Protein AF-A0A2N9MGU2-F1 (afdb_monomer_lite)

Secondary structure (DSSP, 8-state):
------TTTSGGGGSTT--HHHHHHHHHHHHHHHHHHHTT-TT-EEEEES-SSHHHHHHHHHHHHHHHHHHHTT------EEEEEESS---S-TTSPPPTTSGGGG-HIIIIIIIITTTTT-EEEEEES-HHHHHHHHHHHHHT-

Structure (mmCIF, N/CA/C/O backbone):
data_AF-A0A2N9MGU2-F1
#
_entry.id   AF-A0A2N9MGU2-F1
#
loop_
_atom_site.group_PDB
_atom_site.id
_atom_site.type_symbol
_atom_site.label_atom_id
_atom_site.label_alt_id
_atom_site.label_comp_id
_atom_site.label_asym_id
_atom_site.label_entity_id
_atom_site.label_seq_id
_atom_site.pdbx_PDB_ins_code
_atom_site.Cartn_x
_atom_site.Cartn_y
_atom_site.Cartn_z
_atom_site.occupancy
_atom_site.B_iso_or_equiv
_atom_site.auth_seq_id
_atom_site.auth_comp_id
_atom_site.auth_asym_id
_atom_site.auth_atom_id
_atom_site.pdbx_PDB_model_num
ATOM 1 N N . MET A 1 1 ? -4.107 -13.820 -3.278 1.00 92.06 1 MET A N 1
ATOM 2 C CA . MET A 1 1 ? -2.837 -13.151 -3.624 1.00 92.06 1 MET A CA 1
ATOM 3 C C . MET A 1 1 ? -3.050 -12.426 -4.938 1.00 92.06 1 MET A C 1
ATOM 5 O O . MET A 1 1 ? -3.750 -12.981 -5.773 1.00 92.06 1 MET A O 1
ATOM 9 N N . THR A 1 2 ? -2.503 -11.223 -5.085 1.00 97.44 2 THR A N 1
ATOM 10 C CA . THR A 1 2 ? -2.497 -10.447 -6.334 1.00 97.44 2 THR A CA 1
ATOM 11 C C . THR A 1 2 ? -1.062 -10.031 -6.643 1.00 97.44 2 THR A C 1
ATOM 13 O O . THR A 1 2 ? -0.264 -9.846 -5.722 1.00 97.44 2 THR A O 1
ATOM 16 N N . VAL A 1 3 ? -0.731 -9.905 -7.922 1.00 95.94 3 VAL A N 1
ATOM 17 C CA . VAL A 1 3 ? 0.572 -9.484 -8.429 1.00 95.94 3 VAL A CA 1
ATOM 18 C C . VAL A 1 3 ? 0.362 -8.294 -9.357 1.00 9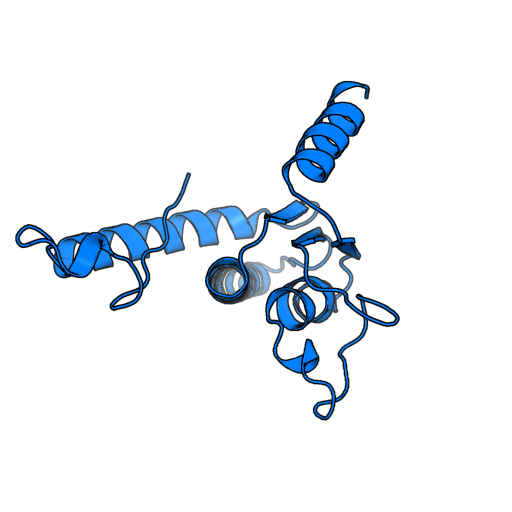5.94 3 VAL A C 1
ATOM 20 O O . VAL A 1 3 ? -0.468 -8.324 -10.261 1.00 95.94 3 VAL A O 1
ATOM 23 N N . HIS A 1 4 ? 1.121 -7.227 -9.129 1.00 96.06 4 HIS A N 1
ATOM 24 C CA . HIS A 1 4 ? 1.029 -6.000 -9.912 1.00 96.06 4 HIS A CA 1
ATOM 25 C C . HIS A 1 4 ? 2.356 -5.796 -10.628 1.00 96.06 4 HIS A C 1
ATOM 27 O O . HIS A 1 4 ? 3.344 -5.447 -9.989 1.00 96.06 4 HIS A O 1
ATOM 33 N N . ALA A 1 5 ? 2.370 -6.056 -11.933 1.00 94.56 5 ALA A N 1
ATOM 34 C CA . ALA A 1 5 ? 3.564 -5.921 -12.755 1.00 94.56 5 ALA A CA 1
ATOM 35 C C . ALA A 1 5 ? 3.771 -4.469 -13.211 1.00 94.56 5 ALA A C 1
ATOM 37 O O . ALA A 1 5 ? 2.810 -3.797 -13.606 1.00 94.56 5 ALA A O 1
ATOM 38 N N . GLY A 1 6 ? 5.017 -3.998 -13.176 1.00 92.88 6 GLY A N 1
ATOM 39 C CA . GLY A 1 6 ? 5.431 -2.684 -13.663 1.00 92.88 6 GLY A CA 1
ATOM 40 C C . GLY A 1 6 ? 6.081 -2.782 -15.040 1.00 92.88 6 GLY A C 1
ATOM 41 O O . GLY A 1 6 ? 7.199 -3.279 -15.159 1.00 92.88 6 GLY A O 1
ATOM 42 N N . ILE A 1 7 ? 5.415 -2.280 -16.083 1.00 92.19 7 ILE A N 1
ATOM 43 C CA . ILE A 1 7 ? 5.927 -2.327 -17.465 1.00 92.19 7 ILE A CA 1
ATOM 44 C C . ILE A 1 7 ? 7.240 -1.541 -17.577 1.00 92.19 7 ILE A C 1
ATOM 46 O O . ILE A 1 7 ? 7.293 -0.368 -17.210 1.00 92.19 7 ILE A O 1
ATOM 50 N N . GLY A 1 8 ? 8.293 -2.191 -18.083 1.00 91.00 8 GLY A N 1
ATOM 51 C CA . GLY A 1 8 ? 9.640 -1.610 -18.184 1.00 91.00 8 GLY A CA 1
ATOM 52 C C . GLY A 1 8 ? 10.388 -1.490 -16.849 1.00 91.00 8 GLY A C 1
ATOM 53 O O . GLY A 1 8 ? 11.480 -0.933 -16.815 1.00 91.00 8 GLY A O 1
ATO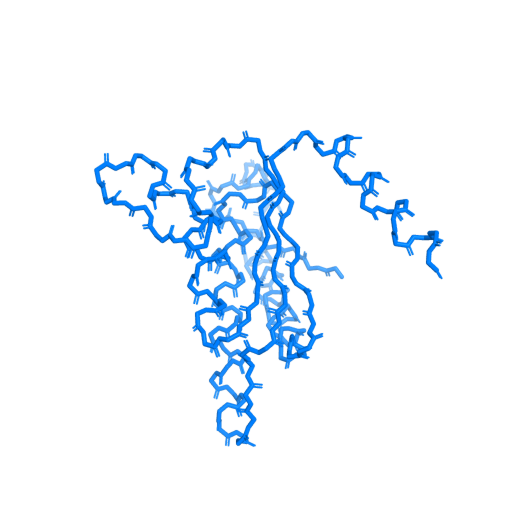M 54 N N . TYR A 1 9 ? 9.805 -2.001 -15.761 1.00 90.44 9 TYR A N 1
ATOM 55 C CA . TYR A 1 9 ? 10.398 -2.036 -14.424 1.00 90.44 9 TYR A CA 1
ATOM 56 C C . TYR A 1 9 ? 10.780 -3.465 -14.020 1.00 90.44 9 TYR A C 1
ATOM 58 O O . TYR A 1 9 ? 11.888 -3.695 -13.543 1.00 90.44 9 TYR A O 1
ATOM 66 N N . ASP A 1 10 ? 9.887 -4.435 -14.242 1.00 92.06 10 ASP A N 1
ATOM 67 C CA . ASP A 1 10 ? 10.151 -5.825 -13.861 1.00 92.06 10 ASP A CA 1
ATOM 68 C C . ASP A 1 10 ? 11.128 -6.512 -14.825 1.00 92.06 10 ASP A C 1
ATOM 70 O O . ASP A 1 10 ? 11.038 -6.348 -16.043 1.00 92.06 10 ASP A O 1
ATOM 74 N N . ILE A 1 11 ? 12.000 -7.371 -14.288 1.00 92.00 11 ILE A N 1
ATOM 75 C CA . ILE A 1 11 ? 13.033 -8.095 -15.055 1.00 92.00 11 ILE A CA 1
ATOM 76 C C . ILE A 1 11 ? 12.463 -9.043 -16.126 1.00 92.00 11 ILE A C 1
ATOM 78 O O . ILE A 1 11 ? 13.143 -9.401 -17.082 1.00 92.00 11 ILE A O 1
ATOM 82 N N . LEU A 1 12 ? 11.195 -9.447 -15.994 1.00 90.94 12 LEU A N 1
ATOM 83 C CA . LEU A 1 12 ? 10.553 -10.395 -16.909 1.00 90.94 12 LEU A CA 1
ATOM 84 C C . LEU A 1 12 ? 10.442 -9.866 -18.346 1.00 90.94 12 LEU A C 1
ATOM 86 O O . LEU A 1 12 ? 10.401 -10.671 -19.273 1.00 90.94 12 LEU A O 1
ATOM 90 N N . HIS A 1 13 ? 10.430 -8.543 -18.544 1.00 93.94 13 HIS A N 1
ATOM 91 C CA . HIS A 1 13 ? 10.277 -7.929 -19.869 1.00 93.94 13 HIS A CA 1
ATOM 92 C C . HIS A 1 13 ? 11.430 -8.230 -20.833 1.00 93.94 13 HIS A C 1
ATOM 94 O O . HIS A 1 13 ? 11.251 -8.113 -22.042 1.00 93.94 13 HIS A O 1
ATOM 100 N N . GLU A 1 14 ? 12.599 -8.617 -20.320 1.00 93.38 14 GLU A N 1
ATOM 101 C CA . GLU A 1 14 ? 13.770 -8.954 -21.136 1.00 93.38 14 GLU A CA 1
ATOM 102 C C . GLU A 1 14 ? 13.685 -10.366 -21.736 1.00 93.38 14 GLU A C 1
ATOM 104 O O . GLU A 1 14 ? 14.421 -10.699 -22.666 1.00 93.38 14 GLU A O 1
ATOM 109 N N . HIS A 1 15 ? 12.797 -11.219 -21.216 1.00 94.00 15 HIS A N 1
ATOM 110 C CA . HIS A 1 15 ? 12.724 -12.608 -21.640 1.00 94.00 15 HIS A CA 1
ATOM 111 C C . HIS A 1 15 ? 11.941 -12.744 -22.961 1.00 94.00 15 HIS A C 1
ATOM 113 O O . HIS A 1 15 ? 10.846 -12.192 -23.087 1.00 94.00 15 HIS A O 1
ATOM 119 N N . PRO A 1 16 ? 12.418 -13.540 -23.940 1.00 94.88 16 PRO A N 1
ATOM 120 C CA . PRO A 1 16 ? 11.798 -13.642 -25.268 1.00 94.88 16 PRO A CA 1
ATOM 121 C C . PRO A 1 16 ? 10.366 -14.200 -25.280 1.00 94.88 16 PRO A C 1
ATOM 123 O O . PRO A 1 16 ? 9.678 -14.095 -26.289 1.00 94.88 16 PRO A O 1
ATOM 126 N N . ASN A 1 17 ? 9.910 -14.809 -24.184 1.00 95.00 17 ASN A N 1
ATOM 127 C CA . ASN A 1 17 ? 8.537 -15.305 -24.037 1.00 95.00 17 ASN A CA 1
ATOM 128 C C . ASN A 1 17 ? 7.599 -14.305 -23.331 1.00 95.00 17 ASN A C 1
ATOM 130 O O . ASN A 1 17 ? 6.454 -14.659 -23.051 1.00 95.00 17 ASN A O 1
ATOM 134 N N . CYS A 1 18 ? 8.074 -13.101 -22.995 1.00 95.69 18 CYS A N 1
ATOM 135 C CA . CYS A 1 18 ? 7.256 -12.094 -22.339 1.00 95.69 18 CYS A CA 1
ATOM 136 C C . CYS A 1 18 ? 6.229 -11.536 -23.327 1.00 95.69 18 CYS A C 1
ATOM 138 O O . CYS A 1 18 ? 6.553 -10.747 -24.213 1.00 95.69 18 CYS A O 1
ATOM 140 N N . ASP A 1 19 ? 4.968 -11.919 -23.141 1.00 95.75 19 ASP A N 1
ATOM 141 C CA . ASP A 1 19 ? 3.845 -11.337 -23.864 1.00 95.75 19 ASP A CA 1
ATOM 142 C C . ASP A 1 19 ? 3.239 -10.171 -23.071 1.00 95.75 19 ASP A C 1
ATOM 144 O O . ASP A 1 19 ? 2.605 -10.358 -22.027 1.00 95.75 19 ASP A O 1
ATOM 148 N N . GLY A 1 20 ? 3.414 -8.953 -23.587 1.00 94.94 20 GLY A N 1
ATOM 149 C CA . GLY A 1 20 ? 2.900 -7.737 -22.958 1.00 94.94 20 GLY A CA 1
ATOM 150 C C . GLY A 1 20 ? 1.373 -7.712 -22.837 1.00 94.94 20 GLY A C 1
ATOM 151 O O . GLY A 1 20 ? 0.852 -7.143 -21.875 1.00 94.94 20 GLY A O 1
ATOM 152 N N . ALA A 1 21 ? 0.649 -8.362 -23.757 1.00 96.31 21 ALA A N 1
ATOM 153 C CA . ALA A 1 21 ? -0.808 -8.447 -23.689 1.00 96.31 21 ALA A CA 1
ATOM 154 C C . ALA A 1 21 ? -1.255 -9.302 -22.494 1.00 96.31 21 ALA A C 1
ATOM 156 O O . ALA A 1 21 ? -2.056 -8.848 -21.673 1.00 96.31 21 ALA A O 1
ATOM 157 N N . SER A 1 22 ? -0.685 -10.502 -22.350 1.00 95.81 22 SER A N 1
ATOM 158 C CA . SER A 1 22 ? -0.934 -11.386 -21.207 1.00 95.81 22 SER A CA 1
ATOM 159 C C . SER A 1 22 ? -0.535 -10.738 -19.882 1.00 95.81 22 SER A C 1
ATOM 161 O O . SER A 1 22 ? -1.304 -10.795 -18.920 1.00 95.81 22 SER A O 1
ATOM 163 N N . LEU A 1 23 ? 0.624 -10.073 -19.828 1.00 95.75 23 LEU A N 1
ATOM 164 C CA . LEU A 1 23 ? 1.095 -9.393 -18.621 1.00 95.75 23 LEU A CA 1
ATOM 165 C C . LEU A 1 23 ? 0.145 -8.268 -18.190 1.00 95.75 23 LEU A C 1
ATOM 167 O O . LEU A 1 23 ? -0.254 -8.203 -17.025 1.00 95.75 23 LEU A O 1
ATOM 171 N N . GLY A 1 24 ? -0.245 -7.401 -19.129 1.00 95.94 24 GLY A N 1
ATOM 172 C CA . GLY A 1 24 ? -1.176 -6.308 -18.866 1.00 95.94 24 GLY A CA 1
ATOM 173 C C . GLY A 1 24 ? -2.544 -6.817 -18.413 1.00 95.94 24 GLY A C 1
ATOM 174 O O . GLY A 1 24 ? -3.085 -6.330 -17.420 1.00 95.94 24 GLY A O 1
ATOM 175 N N . ALA A 1 25 ? -3.075 -7.843 -19.087 1.00 97.81 25 ALA A N 1
ATOM 176 C CA . ALA A 1 25 ? -4.350 -8.457 -18.731 1.00 97.81 25 ALA A CA 1
ATOM 177 C C . ALA A 1 25 ? -4.324 -9.080 -17.324 1.00 97.81 25 ALA A C 1
ATOM 179 O O . ALA A 1 25 ? -5.251 -8.864 -16.540 1.00 97.81 25 ALA A O 1
ATOM 180 N N . ALA A 1 26 ? -3.259 -9.813 -16.982 1.00 96.88 26 ALA A N 1
ATOM 181 C CA . ALA A 1 26 ? -3.096 -10.424 -15.666 1.00 96.88 26 ALA A CA 1
ATOM 182 C C . ALA A 1 26 ? -2.949 -9.367 -14.558 1.00 96.88 26 ALA A C 1
ATOM 184 O O . ALA A 1 26 ? -3.710 -9.387 -13.592 1.00 96.88 26 ALA A O 1
ATOM 185 N N . SER A 1 27 ? -2.042 -8.399 -14.734 1.00 97.19 27 SER A N 1
ATOM 186 C CA . SER A 1 27 ? -1.791 -7.326 -13.759 1.00 97.19 27 SER A CA 1
ATOM 187 C C . SER A 1 27 ? -3.041 -6.471 -13.514 1.00 97.19 27 SER A C 1
ATOM 189 O O . SER A 1 27 ? -3.374 -6.147 -12.371 1.00 97.19 27 SER A O 1
ATOM 191 N N . TYR A 1 28 ? -3.796 -6.150 -14.571 1.00 98.00 28 TYR A N 1
ATOM 192 C CA . TYR A 1 28 ? -5.042 -5.393 -14.448 1.00 98.00 28 TYR A CA 1
ATOM 193 C C . TYR A 1 28 ? -6.147 -6.191 -13.748 1.00 98.00 28 TYR A C 1
ATOM 195 O O . TYR A 1 28 ? -6.838 -5.658 -12.877 1.00 98.00 28 TYR A O 1
ATOM 203 N N . ARG A 1 29 ? -6.299 -7.483 -14.068 1.00 98.56 29 ARG A N 1
ATOM 204 C CA . ARG A 1 29 ? -7.238 -8.364 -13.360 1.00 98.56 29 ARG A CA 1
ATOM 205 C C . ARG A 1 29 ? -6.922 -8.415 -11.865 1.00 98.56 29 ARG A C 1
ATOM 207 O O . ARG A 1 29 ? -7.829 -8.264 -11.047 1.00 98.56 29 ARG A O 1
ATOM 214 N N . ASP A 1 30 ? -5.652 -8.571 -11.518 1.00 98.56 30 ASP A N 1
ATOM 215 C CA . ASP A 1 30 ? -5.191 -8.592 -10.132 1.00 98.56 30 ASP A CA 1
ATOM 216 C C . ASP A 1 30 ? -5.396 -7.243 -9.434 1.00 98.56 30 ASP A C 1
ATOM 218 O O . ASP A 1 30 ? -5.806 -7.209 -8.273 1.00 98.56 30 ASP A O 1
ATOM 222 N N . PHE A 1 31 ? -5.213 -6.122 -10.139 1.00 98.62 31 PHE A N 1
ATOM 223 C CA . PHE A 1 31 ? -5.575 -4.795 -9.632 1.00 98.62 31 PHE A CA 1
ATOM 224 C C . PHE A 1 31 ? -7.061 -4.692 -9.271 1.00 98.62 31 PHE A C 1
ATOM 226 O O . PHE A 1 31 ? -7.387 -4.205 -8.189 1.00 98.62 31 PHE A O 1
ATOM 233 N N . LEU A 1 32 ? -7.966 -5.191 -10.117 1.00 98.50 32 LEU A N 1
ATOM 234 C CA . LEU A 1 32 ? -9.402 -5.168 -9.825 1.00 98.50 32 LEU A CA 1
ATOM 235 C C . LEU A 1 32 ? -9.779 -6.081 -8.647 1.00 98.50 32 LEU A C 1
ATOM 237 O O . LEU A 1 32 ? -10.608 -5.700 -7.819 1.00 98.50 32 LEU A O 1
ATOM 241 N N . ILE A 1 33 ? -9.149 -7.254 -8.522 1.00 98.56 33 ILE A N 1
ATOM 242 C CA . ILE A 1 33 ? -9.324 -8.143 -7.359 1.00 98.56 33 ILE A CA 1
ATOM 243 C C . ILE A 1 33 ? -8.861 -7.442 -6.073 1.00 98.56 33 ILE A C 1
ATOM 245 O O . ILE A 1 33 ? -9.547 -7.488 -5.045 1.00 98.56 33 ILE A O 1
ATOM 249 N N . PHE A 1 34 ? -7.717 -6.759 -6.126 1.00 98.69 34 PHE A N 1
ATOM 250 C CA . PHE A 1 34 ? -7.205 -5.988 -4.999 1.00 98.69 34 PHE A CA 1
ATOM 251 C C . PHE A 1 34 ? -8.133 -4.816 -4.647 1.00 98.69 34 PHE A C 1
ATOM 253 O O . PHE A 1 34 ? -8.512 -4.676 -3.486 1.00 98.69 34 PHE A O 1
ATOM 260 N N . ALA A 1 35 ? -8.600 -4.044 -5.634 1.00 98.56 35 ALA A N 1
ATOM 261 C CA . ALA A 1 35 ? -9.565 -2.961 -5.431 1.00 98.56 35 ALA A CA 1
ATOM 262 C C . ALA A 1 35 ? -10.862 -3.453 -4.772 1.00 98.56 35 ALA A C 1
ATOM 264 O O . ALA A 1 35 ? -11.333 -2.843 -3.812 1.00 98.56 35 ALA A O 1
ATOM 265 N N . ARG A 1 36 ? -11.383 -4.610 -5.203 1.00 98.25 36 ARG A N 1
ATOM 266 C CA . ARG A 1 36 ? -12.549 -5.244 -4.572 1.00 98.25 36 ARG A CA 1
ATOM 267 C C . ARG A 1 36 ? -12.288 -5.637 -3.118 1.00 98.25 36 ARG A C 1
ATOM 269 O O . ARG A 1 36 ? -13.185 -5.554 -2.286 1.00 98.25 36 ARG A O 1
ATOM 276 N N . THR A 1 37 ? -11.070 -6.063 -2.797 1.00 98.06 37 THR A N 1
ATOM 277 C CA . THR A 1 37 ? -10.679 -6.375 -1.414 1.00 98.06 37 THR A CA 1
ATOM 278 C C . THR A 1 37 ? -10.629 -5.105 -0.560 1.00 98.06 37 THR A C 1
ATOM 280 O O . THR A 1 37 ? -11.122 -5.107 0.567 1.00 98.06 37 THR A O 1
ATOM 283 N N . VAL A 1 38 ? -10.116 -4.001 -1.114 1.00 98.38 38 VAL A N 1
ATOM 284 C CA . VAL A 1 38 ? -10.036 -2.692 -0.440 1.00 98.38 38 VAL A CA 1
ATOM 285 C C . VAL A 1 38 ? -11.416 -2.099 -0.119 1.00 98.38 38 VAL A C 1
ATOM 287 O O . VAL A 1 38 ? -11.535 -1.337 0.837 1.00 98.38 38 VAL A O 1
ATOM 290 N N . GLU A 1 39 ? -12.493 -2.492 -0.807 1.00 97.88 39 GLU A N 1
ATOM 291 C CA . GLU A 1 39 ? -13.861 -2.106 -0.408 1.00 97.88 39 GLU A CA 1
ATOM 292 C C . GLU A 1 39 ? -14.228 -2.523 1.026 1.00 97.88 39 GLU A C 1
ATOM 294 O O . GLU A 1 39 ? -15.115 -1.920 1.632 1.00 97.88 39 GLU A O 1
ATOM 299 N N . ARG A 1 40 ? -13.554 -3.546 1.567 1.00 97.31 40 ARG A N 1
ATOM 300 C CA . ARG A 1 40 ? -13.748 -4.068 2.928 1.00 97.31 40 ARG A CA 1
ATOM 301 C C . ARG A 1 40 ? -12.738 -3.508 3.932 1.00 97.31 40 ARG A C 1
ATOM 303 O O . ARG A 1 40 ? -12.604 -4.058 5.017 1.00 97.31 40 ARG A O 1
ATOM 310 N N . LEU A 1 41 ? -11.997 -2.461 3.565 1.00 98.12 41 LEU A N 1
ATOM 311 C CA . LEU A 1 41 ? -10.941 -1.912 4.413 1.00 98.12 41 LEU A CA 1
ATOM 312 C C . LEU A 1 41 ? -11.481 -1.141 5.625 1.00 98.12 41 LEU A C 1
ATOM 314 O O . LEU A 1 41 ? -10.726 -0.933 6.562 1.00 98.12 41 LEU A O 1
ATOM 318 N N . GLU A 1 42 ? -12.752 -0.731 5.644 1.00 97.94 42 GLU A N 1
ATOM 319 C CA . GLU A 1 42 ? -13.346 -0.086 6.825 1.00 97.94 42 GLU A CA 1
ATOM 320 C C . GLU A 1 42 ? -13.281 -1.017 8.049 1.00 97.94 42 GLU A C 1
ATOM 322 O O . GLU A 1 42 ? -13.713 -2.167 7.988 1.00 97.94 42 GLU A O 1
ATOM 327 N N . GLY A 1 43 ? -12.703 -0.533 9.149 1.00 97.69 43 GLY A N 1
ATOM 328 C CA . GLY A 1 43 ? -12.369 -1.316 10.345 1.00 97.69 43 GLY A CA 1
ATOM 329 C C . GLY A 1 43 ? -11.190 -2.284 10.166 1.00 97.69 43 GLY A C 1
ATOM 330 O O . GLY A 1 43 ? -10.880 -3.054 11.073 1.00 97.69 43 GLY A O 1
ATOM 331 N N . GLY A 1 44 ? -10.549 -2.278 8.998 1.00 97.69 44 GLY A N 1
ATOM 332 C CA . GLY A 1 44 ? -9.484 -3.193 8.610 1.00 97.69 44 GLY A CA 1
ATOM 333 C C . GLY A 1 44 ? -8.076 -2.635 8.805 1.00 97.69 44 GLY A C 1
ATOM 334 O O . GLY A 1 44 ? -7.853 -1.571 9.389 1.00 97.69 44 GLY A O 1
ATOM 335 N N . VAL A 1 45 ? -7.103 -3.390 8.289 1.00 97.69 45 VAL A N 1
ATOM 336 C CA . VAL A 1 45 ? -5.675 -3.076 8.398 1.00 97.69 45 VAL A CA 1
ATOM 337 C C . VAL A 1 45 ? -4.991 -3.208 7.040 1.00 97.69 45 VAL A C 1
ATOM 339 O O . VAL A 1 45 ? -5.183 -4.202 6.340 1.00 97.69 45 VAL A O 1
ATOM 342 N N . LEU A 1 46 ? -4.146 -2.235 6.696 1.00 98.19 46 LEU A N 1
ATOM 343 C CA . LEU A 1 46 ? -3.229 -2.302 5.560 1.00 98.19 46 LEU A CA 1
ATOM 344 C C . LEU A 1 46 ? -1.774 -2.214 6.032 1.00 98.19 46 LEU A C 1
ATOM 346 O O . LEU A 1 46 ? -1.359 -1.222 6.628 1.00 98.19 46 LEU A O 1
ATOM 350 N N . LEU A 1 47 ? -0.983 -3.238 5.719 1.00 98.00 47 LEU A N 1
ATOM 351 C CA . LEU A 1 47 ? 0.437 -3.299 6.057 1.00 98.00 47 LEU A CA 1
ATOM 352 C C . LEU A 1 47 ? 1.279 -3.202 4.783 1.00 98.00 47 LEU A C 1
ATOM 354 O O . LEU A 1 47 ? 1.086 -3.977 3.848 1.00 98.00 47 LEU A O 1
ATOM 358 N N . ASN A 1 48 ? 2.228 -2.271 4.759 1.00 98.19 48 ASN A N 1
ATOM 359 C CA . ASN A 1 48 ? 3.192 -2.111 3.677 1.00 98.19 48 ASN A CA 1
ATOM 360 C C . ASN A 1 48 ? 4.588 -2.516 4.151 1.00 98.19 48 ASN A C 1
ATOM 362 O O . ASN A 1 48 ? 5.194 -1.812 4.958 1.00 98.19 48 ASN A O 1
ATOM 366 N N . PHE A 1 49 ? 5.104 -3.625 3.624 1.00 97.62 49 PHE A N 1
ATOM 367 C CA . PHE A 1 49 ? 6.435 -4.138 3.948 1.00 97.62 49 PHE A CA 1
ATOM 368 C C . PHE A 1 49 ? 7.422 -3.811 2.824 1.00 97.62 49 PHE A C 1
ATOM 370 O O . PHE A 1 49 ? 7.440 -4.484 1.798 1.00 97.62 49 PHE A O 1
ATOM 377 N N . GLY A 1 50 ? 8.235 -2.766 3.002 1.00 93.62 50 GLY A N 1
ATOM 378 C CA . GLY A 1 50 ? 9.342 -2.405 2.104 1.00 93.62 50 GLY A CA 1
ATOM 379 C C . GLY A 1 50 ? 8.973 -1.989 0.673 1.00 93.62 50 GLY A C 1
ATOM 380 O O . GLY A 1 50 ? 9.866 -1.796 -0.149 1.00 93.62 50 GLY A O 1
ATOM 381 N N .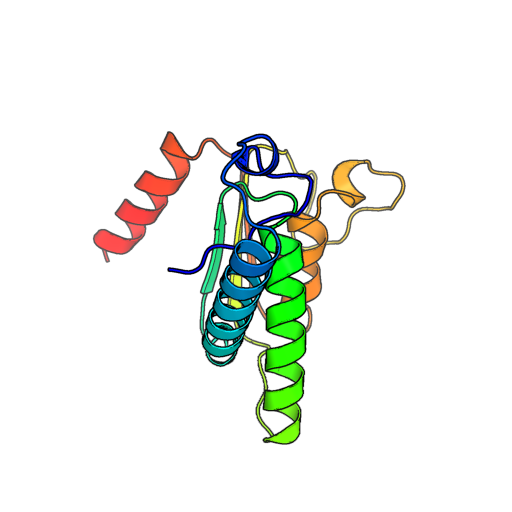 SER A 1 51 ? 7.686 -1.856 0.322 1.00 94.69 51 SER A N 1
ATOM 382 C CA . SER A 1 51 ? 7.305 -1.381 -1.013 1.00 94.69 51 SER A CA 1
ATOM 383 C C . SER A 1 51 ? 7.330 0.144 -1.056 1.00 94.69 51 SER A C 1
ATOM 385 O O . SER A 1 51 ? 6.442 0.809 -0.518 1.00 94.69 51 SER A O 1
ATOM 387 N N . ALA A 1 52 ? 8.355 0.699 -1.702 1.00 93.69 52 ALA A N 1
ATOM 388 C CA . ALA A 1 52 ? 8.553 2.143 -1.788 1.00 93.69 52 ALA A CA 1
ATOM 389 C C . ALA A 1 52 ? 7.708 2.818 -2.881 1.00 93.69 52 ALA A C 1
ATOM 391 O O . ALA A 1 52 ? 7.423 4.005 -2.766 1.00 93.69 52 ALA A O 1
ATOM 392 N N . ILE A 1 53 ? 7.307 2.088 -3.930 1.00 92.75 53 ILE A N 1
ATOM 393 C CA . ILE A 1 53 ? 6.618 2.654 -5.106 1.00 92.75 53 ILE A CA 1
ATOM 394 C C . ILE A 1 53 ? 5.313 1.910 -5.398 1.00 92.75 53 ILE A C 1
ATOM 396 O O . ILE A 1 53 ? 4.238 2.482 -5.231 1.00 92.75 53 ILE A O 1
ATOM 400 N N . MET A 1 54 ? 5.392 0.631 -5.785 1.00 94.44 54 MET A N 1
ATOM 401 C CA . MET A 1 54 ? 4.225 -0.137 -6.240 1.00 94.44 54 MET A CA 1
ATOM 402 C C . MET A 1 54 ? 3.122 -0.222 -5.183 1.00 94.44 54 MET A C 1
ATOM 404 O O . MET A 1 54 ? 1.975 0.094 -5.486 1.00 94.44 54 MET A O 1
ATOM 408 N N . GLY A 1 55 ? 3.463 -0.578 -3.941 1.00 95.88 55 GLY A N 1
ATOM 409 C CA . GLY A 1 55 ? 2.510 -0.683 -2.835 1.00 95.88 55 GLY A CA 1
ATOM 410 C C . GLY A 1 55 ? 1.702 0.604 -2.637 1.00 95.88 55 GLY A C 1
ATOM 411 O O . GLY A 1 55 ? 0.482 0.566 -2.800 1.00 95.88 55 GLY A O 1
ATOM 412 N N . PRO A 1 56 ? 2.347 1.754 -2.359 1.00 97.19 56 PRO A N 1
ATOM 413 C CA . PRO A 1 56 ? 1.663 3.036 -2.217 1.00 97.19 56 PRO A CA 1
ATOM 414 C C . PRO A 1 56 ? 0.822 3.449 -3.432 1.00 97.19 56 PRO A C 1
ATOM 416 O O . PRO A 1 56 ? -0.308 3.899 -3.245 1.00 97.19 56 PRO A O 1
ATOM 419 N N . GLU A 1 57 ? 1.333 3.316 -4.664 1.00 96.81 57 GLU A N 1
ATOM 420 C CA . GLU A 1 57 ? 0.599 3.770 -5.855 1.00 96.81 57 GLU A CA 1
ATOM 421 C C . GLU A 1 57 ? -0.612 2.885 -6.165 1.00 96.81 57 GLU A C 1
ATOM 423 O O . GLU A 1 57 ? -1.708 3.406 -6.381 1.00 96.81 57 GLU A O 1
ATOM 428 N N . VAL A 1 58 ? -0.445 1.559 -6.138 1.00 97.75 58 VAL A N 1
ATOM 429 C CA . VAL A 1 58 ? -1.534 0.603 -6.385 1.00 97.75 58 VAL A CA 1
ATOM 430 C C . VAL A 1 58 ? -2.614 0.743 -5.313 1.00 97.75 58 VAL A C 1
ATOM 432 O O . VAL A 1 58 ? -3.796 0.861 -5.642 1.00 97.75 58 VAL A O 1
ATOM 435 N N . TYR A 1 59 ? -2.216 0.812 -4.039 1.00 98.44 59 TYR A N 1
ATOM 436 C CA . TYR A 1 59 ? -3.133 1.039 -2.925 1.00 98.44 59 TYR A CA 1
ATOM 437 C C . TYR A 1 59 ? -3.898 2.351 -3.056 1.00 98.44 59 TYR A C 1
ATOM 439 O O . TYR A 1 59 ? -5.120 2.352 -2.918 1.00 98.44 59 TYR A O 1
ATOM 447 N N . LEU A 1 60 ? -3.224 3.455 -3.382 1.00 98.06 60 LEU A N 1
ATOM 448 C CA . LEU A 1 60 ? -3.886 4.749 -3.517 1.00 98.06 60 LEU A CA 1
ATOM 449 C C . LEU A 1 60 ? -4.977 4.724 -4.593 1.00 98.06 60 LEU A C 1
ATOM 451 O O . LEU A 1 60 ? -6.052 5.287 -4.382 1.00 98.06 60 LEU A O 1
ATOM 455 N N . LYS A 1 61 ? -4.727 4.076 -5.740 1.00 98.25 61 LYS A N 1
ATOM 456 C CA . LYS A 1 61 ? -5.737 3.966 -6.806 1.00 98.25 61 LYS A CA 1
ATOM 457 C C . LYS A 1 61 ? -6.871 3.020 -6.423 1.00 98.25 61 LYS A C 1
ATOM 459 O O . LYS A 1 61 ? -8.031 3.376 -6.621 1.00 98.25 61 LYS A O 1
ATOM 464 N N . ALA A 1 62 ? -6.553 1.878 -5.817 1.00 98.62 62 ALA A N 1
ATOM 465 C CA . ALA A 1 62 ? -7.546 0.933 -5.314 1.00 98.62 62 ALA A CA 1
ATOM 466 C C . ALA A 1 62 ? -8.469 1.580 -4.266 1.00 98.62 62 ALA A C 1
ATOM 468 O O . ALA A 1 62 ? -9.690 1.483 -4.374 1.00 98.62 62 ALA A O 1
ATOM 469 N N . LEU A 1 63 ? -7.904 2.311 -3.300 1.00 98.50 63 LEU A N 1
ATOM 470 C CA . LEU A 1 63 ? -8.666 3.015 -2.269 1.00 98.50 63 LEU A CA 1
ATOM 471 C C . LEU A 1 63 ? -9.528 4.132 -2.854 1.00 98.50 63 LEU A C 1
ATOM 473 O O . LEU A 1 63 ? -10.674 4.287 -2.441 1.00 98.50 63 LEU A O 1
ATOM 477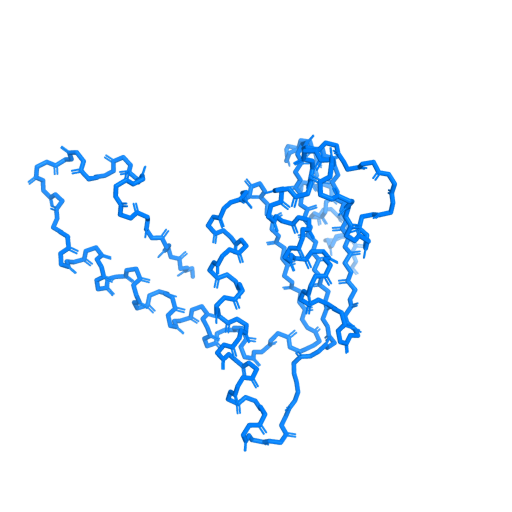 N N . ALA A 1 64 ? -9.011 4.897 -3.819 1.00 98.19 64 ALA A N 1
ATOM 478 C CA . ALA A 1 64 ? -9.795 5.928 -4.494 1.00 98.19 64 ALA A CA 1
ATOM 479 C C . ALA A 1 64 ? -11.016 5.329 -5.215 1.00 98.19 64 ALA A C 1
ATOM 481 O O . ALA A 1 64 ? -12.123 5.848 -5.073 1.00 98.19 64 ALA A O 1
ATOM 482 N N . MET A 1 65 ? -10.838 4.210 -5.928 1.00 98.50 65 MET A N 1
ATOM 483 C CA . MET A 1 65 ? -11.942 3.486 -6.568 1.00 98.50 65 MET A CA 1
ATOM 484 C C . MET A 1 65 ? -12.951 2.959 -5.540 1.00 98.50 65 MET A C 1
ATOM 486 O O . MET A 1 65 ? -14.149 3.201 -5.683 1.00 98.50 65 MET A O 1
ATOM 490 N N . ALA A 1 66 ? -12.474 2.302 -4.481 1.00 98.31 66 ALA A N 1
ATOM 491 C CA . ALA A 1 66 ? -13.321 1.746 -3.429 1.00 98.31 66 ALA A CA 1
ATOM 492 C C . ALA A 1 66 ? -14.127 2.832 -2.697 1.00 98.31 66 ALA A C 1
ATOM 494 O O . ALA A 1 66 ? -15.325 2.669 -2.473 1.00 98.31 66 ALA A O 1
ATOM 495 N N . ARG A 1 67 ? -13.499 3.971 -2.373 1.00 97.94 67 ARG A N 1
ATOM 496 C CA . ARG A 1 67 ? -14.170 5.126 -1.755 1.00 97.94 67 ARG A CA 1
ATOM 497 C C . ARG A 1 67 ? -15.220 5.743 -2.670 1.00 97.94 67 ARG A C 1
ATOM 499 O O . ARG A 1 67 ? -16.275 6.122 -2.176 1.00 97.94 67 ARG A O 1
ATOM 506 N N . ASN A 1 68 ? -14.954 5.828 -3.974 1.00 98.12 68 ASN A N 1
ATOM 507 C CA . ASN A 1 68 ? -15.922 6.351 -4.936 1.00 98.12 68 ASN A CA 1
ATOM 508 C C . ASN A 1 68 ? -17.196 5.491 -4.976 1.00 98.12 68 ASN A C 1
ATOM 510 O O . ASN A 1 68 ? -18.296 6.024 -4.870 1.00 98.12 68 ASN A O 1
ATOM 514 N N . VAL A 1 69 ? -17.051 4.165 -5.058 1.00 97.88 69 VAL A N 1
ATOM 515 C CA . VAL A 1 69 ? -18.195 3.236 -5.026 1.00 97.88 69 VAL A CA 1
ATOM 516 C C . VAL A 1 69 ? -18.906 3.286 -3.673 1.00 97.88 69 VAL A C 1
ATOM 518 O O . VAL A 1 69 ? -20.121 3.450 -3.625 1.00 97.88 69 VAL A O 1
ATOM 521 N N . ALA A 1 70 ? -18.162 3.227 -2.563 1.00 97.75 70 ALA A N 1
ATOM 522 C CA . ALA A 1 70 ? -18.742 3.307 -1.223 1.00 97.75 70 ALA A CA 1
ATOM 523 C C . ALA A 1 70 ? -19.565 4.589 -1.032 1.00 97.75 70 ALA A C 1
ATOM 525 O O . ALA A 1 70 ? -20.671 4.527 -0.503 1.00 97.75 70 ALA A O 1
ATOM 526 N N . HIS A 1 71 ? -19.066 5.729 -1.517 1.00 97.62 71 HIS A N 1
ATOM 527 C CA . HIS A 1 71 ? -19.776 7.001 -1.445 1.00 97.62 71 HIS A CA 1
ATOM 528 C C . HIS A 1 71 ? -21.113 6.974 -2.200 1.00 97.62 71 HIS A C 1
ATOM 530 O O . HIS A 1 71 ? -22.115 7.443 -1.662 1.00 97.62 71 HIS A O 1
ATOM 536 N N . GLN A 1 72 ? -21.149 6.388 -3.402 1.00 98.19 72 GLN A N 1
ATOM 537 C CA . GLN A 1 72 ? -22.382 6.234 -4.189 1.00 98.19 72 GLN A CA 1
ATOM 538 C C . GLN A 1 72 ? -23.426 5.357 -3.479 1.00 98.19 72 GLN A C 1
ATOM 540 O O . GLN A 1 72 ? -24.624 5.552 -3.659 1.00 98.19 72 GLN A O 1
ATOM 545 N N . GLU A 1 73 ? -22.978 4.429 -2.634 1.00 97.56 73 GLU A N 1
ATOM 546 C CA . GLU A 1 73 ? -23.824 3.529 -1.844 1.00 97.56 73 GLU A CA 1
ATOM 547 C C . GLU A 1 73 ? -24.154 4.069 -0.437 1.00 97.56 73 GLU A C 1
ATOM 549 O O . GLU A 1 73 ? -24.712 3.347 0.388 1.00 97.56 73 GLU A O 1
ATOM 554 N N . GLY A 1 74 ? -23.783 5.314 -0.115 1.00 97.69 74 GLY A N 1
ATOM 555 C CA . GLY A 1 74 ? -23.992 5.893 1.219 1.00 97.69 74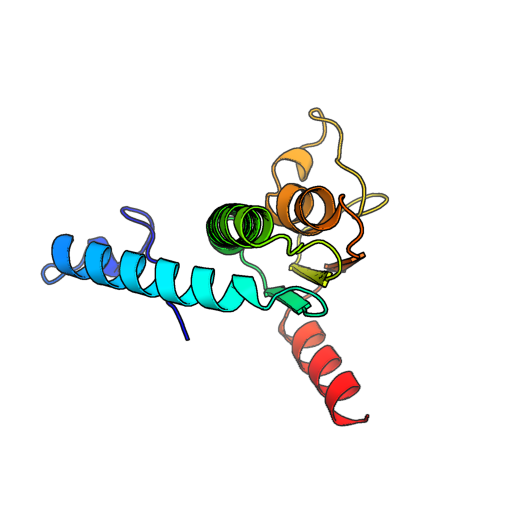 GLY A CA 1
ATOM 556 C C . GLY A 1 74 ? -23.103 5.292 2.319 1.00 97.69 74 GLY A C 1
ATOM 557 O O . GLY A 1 74 ? -23.355 5.504 3.504 1.00 97.69 74 GLY A O 1
ATOM 558 N N . ARG A 1 75 ? -22.053 4.553 1.946 1.00 97.62 75 ARG A N 1
ATOM 559 C CA . ARG A 1 75 ? -21.032 3.996 2.845 1.00 97.62 75 ARG A CA 1
ATOM 560 C C . ARG A 1 75 ? -19.805 4.911 2.914 1.00 97.62 75 ARG A C 1
ATOM 562 O O . ARG A 1 75 ? -19.621 5.823 2.108 1.00 97.62 75 ARG A O 1
ATOM 569 N N . ALA A 1 76 ? -18.921 4.646 3.872 1.00 97.12 76 ALA A N 1
ATOM 570 C CA . ALA A 1 76 ? -17.640 5.332 4.010 1.00 97.12 76 ALA A CA 1
ATOM 571 C C . ALA A 1 76 ? -16.508 4.329 4.267 1.00 97.12 76 ALA A C 1
ATOM 573 O O . ALA A 1 76 ? -16.730 3.296 4.889 1.00 97.12 76 ALA A O 1
ATOM 574 N N . ILE A 1 77 ? -15.308 4.653 3.772 1.00 98.06 77 ILE A N 1
ATOM 575 C CA . ILE A 1 77 ? -14.062 3.928 4.060 1.00 98.06 77 ILE A CA 1
ATOM 576 C C . ILE A 1 77 ? -13.051 4.953 4.589 1.00 98.06 77 ILE A C 1
ATOM 578 O O . ILE A 1 77 ? -12.342 5.605 3.815 1.00 98.06 77 ILE A O 1
ATOM 582 N N . ARG A 1 78 ? -13.049 5.175 5.899 1.00 97.50 78 ARG A N 1
ATOM 583 C CA . ARG A 1 78 ? -12.298 6.223 6.605 1.00 97.50 78 ARG A CA 1
ATOM 584 C C . ARG A 1 78 ? -11.601 5.710 7.861 1.00 97.50 78 ARG A C 1
ATOM 586 O O . ARG A 1 78 ? -10.525 6.207 8.166 1.00 97.50 78 ARG A O 1
ATOM 593 N N . GLN A 1 79 ? -12.190 4.746 8.564 1.00 97.81 79 GLN A N 1
ATOM 594 C CA . GLN A 1 79 ? -11.718 4.273 9.863 1.00 97.81 79 GLN A CA 1
ATOM 595 C C . GLN A 1 79 ? -10.962 2.960 9.687 1.00 97.81 79 GLN A C 1
ATOM 597 O O . GLN A 1 79 ? -11.545 1.883 9.735 1.00 97.81 79 GLN A O 1
ATOM 602 N N . PHE A 1 80 ? -9.658 3.034 9.447 1.00 98.31 80 PHE A N 1
ATOM 603 C CA . PHE A 1 80 ? -8.803 1.856 9.315 1.00 98.31 80 PHE A CA 1
ATOM 604 C C . PHE A 1 80 ? -7.382 2.160 9.764 1.00 98.31 80 PHE A C 1
ATOM 606 O O . PHE A 1 80 ? -6.972 3.321 9.842 1.00 98.31 80 PHE A O 1
ATOM 613 N N . THR A 1 81 ? -6.625 1.102 10.027 1.00 98.31 81 THR A N 1
ATOM 614 C CA . THR A 1 81 ? -5.234 1.215 10.460 1.00 98.31 81 THR A CA 1
ATOM 615 C C . THR A 1 81 ? -4.292 0.936 9.302 1.00 98.31 81 THR A C 1
ATOM 617 O O . THR A 1 81 ? -4.447 -0.045 8.575 1.00 98.31 81 THR A O 1
ATOM 620 N N . THR A 1 82 ? -3.264 1.762 9.150 1.00 98.50 82 THR A N 1
ATOM 621 C CA . THR A 1 82 ? -2.147 1.475 8.252 1.00 98.50 82 THR A CA 1
ATOM 622 C C . THR A 1 82 ? -0.840 1.319 9.012 1.00 98.50 82 THR A C 1
ATOM 624 O O . THR A 1 82 ? -0.637 1.918 10.067 1.00 98.50 82 THR A O 1
ATOM 627 N N . ALA A 1 83 ? 0.078 0.523 8.477 1.00 98.12 83 ALA A N 1
ATOM 628 C CA . ALA A 1 83 ? 1.449 0.526 8.957 1.00 98.12 83 ALA A CA 1
ATOM 629 C C . ALA A 1 83 ? 2.445 0.373 7.814 1.00 98.12 83 ALA A C 1
ATOM 631 O O . ALA A 1 83 ? 2.225 -0.396 6.878 1.00 98.12 83 ALA A O 1
ATOM 632 N N . VAL A 1 84 ? 3.556 1.098 7.912 1.00 98.31 84 VAL A N 1
ATOM 633 C CA . VAL A 1 84 ? 4.698 0.961 7.007 1.00 98.31 84 VAL A CA 1
ATOM 634 C C . VAL A 1 84 ? 5.872 0.398 7.796 1.00 98.31 84 VAL A C 1
ATOM 636 O O . VAL A 1 84 ? 6.253 0.946 8.829 1.00 98.31 84 VAL A O 1
ATOM 639 N N . PHE A 1 85 ? 6.439 -0.686 7.278 1.00 98.19 85 PHE A N 1
ATOM 640 C CA . PHE A 1 85 ? 7.663 -1.311 7.756 1.00 98.19 85 PHE A CA 1
ATOM 641 C C . PHE A 1 85 ? 8.745 -1.050 6.717 1.00 98.19 85 PHE A C 1
ATOM 643 O O . PHE A 1 85 ? 8.608 -1.486 5.570 1.00 98.19 85 PHE A O 1
ATOM 650 N N . ASP A 1 86 ? 9.791 -0.325 7.094 1.00 97.06 86 ASP A N 1
ATOM 651 C CA . ASP A 1 86 ? 10.868 0.056 6.180 1.00 97.06 86 ASP A CA 1
ATOM 652 C C . ASP A 1 86 ? 12.157 0.380 6.961 1.00 97.06 86 ASP A C 1
ATOM 654 O O . ASP A 1 86 ? 12.168 0.391 8.191 1.00 97.06 86 ASP A O 1
ATOM 658 N N . LEU A 1 87 ? 13.260 0.606 6.250 1.00 95.88 87 LEU A N 1
ATOM 659 C CA . LEU A 1 87 ? 14.560 0.980 6.807 1.00 95.88 87 LEU A CA 1
ATOM 660 C C . LEU A 1 87 ? 14.811 2.492 6.755 1.00 95.88 87 LEU A C 1
ATOM 662 O O . LEU A 1 87 ? 15.700 2.979 7.453 1.00 95.88 87 LEU A O 1
ATOM 666 N N . VAL A 1 88 ? 14.065 3.238 5.933 1.00 93.38 88 VAL A N 1
ATOM 667 C CA . VAL A 1 88 ? 14.271 4.683 5.759 1.00 93.38 88 VAL A CA 1
ATOM 668 C C . VAL A 1 88 ? 13.929 5.431 7.056 1.00 93.38 88 VAL A C 1
ATOM 670 O O . VAL A 1 88 ? 12.781 5.410 7.489 1.00 93.38 88 VAL A O 1
ATOM 673 N N . PRO A 1 89 ? 14.856 6.145 7.708 1.00 92.19 89 PRO A N 1
ATOM 674 C CA . PRO A 1 89 ? 14.502 6.905 8.902 1.00 92.19 89 PRO A CA 1
ATOM 675 C C . PRO A 1 89 ? 13.527 8.039 8.548 1.00 92.19 89 PRO A C 1
ATOM 677 O O . PRO A 1 89 ? 13.768 8.815 7.624 1.00 92.19 89 PRO A O 1
ATOM 680 N N . ILE A 1 90 ? 12.430 8.152 9.304 1.00 90.75 90 ILE A N 1
ATOM 681 C CA . ILE A 1 90 ? 11.528 9.310 9.261 1.00 90.75 90 ILE A CA 1
ATOM 682 C C . ILE A 1 90 ? 11.797 10.139 10.513 1.00 90.75 90 ILE A C 1
ATOM 684 O O . ILE A 1 90 ? 11.604 9.667 11.633 1.00 90.75 90 ILE A O 1
ATOM 688 N N . HIS A 1 91 ? 12.258 11.371 10.323 1.00 86.31 91 HIS A N 1
ATOM 689 C CA . HIS A 1 91 ? 12.493 12.304 11.418 1.00 86.31 91 HIS A CA 1
ATOM 690 C C . HIS A 1 91 ? 11.201 13.039 11.789 1.00 86.31 91 HIS A C 1
ATOM 692 O O . HIS A 1 91 ? 10.452 13.479 10.919 1.00 86.31 91 HIS A O 1
ATOM 698 N N . GLY A 1 92 ? 10.963 13.214 13.090 1.00 88.50 92 GLY A N 1
ATOM 699 C CA . GLY A 1 92 ? 9.764 13.879 13.597 1.00 88.50 92 GLY A CA 1
ATOM 700 C C . GLY A 1 92 ? 8.550 12.953 13.675 1.00 88.50 92 GLY A C 1
ATOM 701 O O . GLY A 1 92 ? 8.681 11.753 13.902 1.00 88.50 92 GLY A O 1
ATOM 702 N N . ASP A 1 93 ? 7.358 13.534 13.549 1.00 92.25 93 ASP A N 1
ATOM 703 C CA . ASP A 1 93 ? 6.093 12.803 13.636 1.00 92.25 93 ASP A CA 1
ATOM 704 C C . ASP A 1 93 ? 5.758 12.144 12.282 1.00 92.25 93 ASP A C 1
ATOM 706 O O . ASP A 1 93 ? 5.475 12.869 11.325 1.00 92.25 93 ASP A O 1
ATOM 710 N N . PRO A 1 94 ? 5.735 10.799 12.181 1.00 92.81 94 PRO A N 1
ATOM 711 C CA . PRO A 1 94 ? 5.459 10.090 10.928 1.00 92.81 94 PRO A CA 1
ATOM 712 C C . PRO A 1 94 ? 4.008 10.240 10.440 1.00 92.81 94 PRO A C 1
ATOM 714 O O . PRO A 1 94 ? 3.661 9.743 9.369 1.00 92.81 94 PRO A O 1
ATOM 717 N N . ARG A 1 95 ? 3.142 10.895 11.224 1.00 93.94 95 ARG A N 1
ATOM 718 C CA . ARG A 1 95 ? 1.765 11.231 10.840 1.00 93.94 95 ARG A CA 1
ATOM 719 C C . ARG A 1 95 ? 1.653 12.596 10.161 1.00 93.94 95 ARG A C 1
ATOM 721 O O . ARG A 1 95 ? 0.562 12.976 9.740 1.00 93.94 95 ARG A O 1
ATOM 728 N N . LYS A 1 96 ? 2.750 13.352 10.046 1.00 93.94 96 LYS A N 1
ATOM 729 C CA . LYS A 1 96 ? 2.759 14.697 9.457 1.00 93.94 96 LYS A CA 1
ATOM 730 C C . LYS A 1 96 ? 3.546 14.729 8.157 1.00 93.94 96 LYS A C 1
ATOM 732 O O . LYS A 1 96 ? 4.649 14.207 8.061 1.00 93.94 96 LYS A O 1
ATOM 737 N N . GLU A 1 97 ? 2.987 15.408 7.157 1.00 91.62 97 GLU A N 1
ATOM 738 C CA . GLU A 1 97 ? 3.689 15.632 5.893 1.00 91.62 97 GLU A CA 1
ATOM 739 C C . GLU A 1 97 ? 4.956 16.470 6.134 1.00 91.62 97 GLU A C 1
ATOM 741 O O . GLU A 1 97 ? 4.910 17.525 6.770 1.00 91.62 97 GLU A O 1
ATOM 746 N N . LEU A 1 98 ? 6.089 15.992 5.615 1.00 91.56 98 LEU A N 1
ATOM 747 C CA . LEU A 1 98 ? 7.362 16.713 5.659 1.00 91.56 98 LEU A CA 1
ATOM 748 C C . LEU A 1 98 ? 7.328 17.946 4.733 1.00 91.56 98 LEU A C 1
ATOM 750 O O . LEU A 1 98 ? 6.560 17.979 3.767 1.00 91.56 98 LEU A O 1
ATOM 754 N N . PRO A 1 99 ? 8.155 18.976 4.976 1.00 92.06 99 PRO A N 1
ATOM 755 C CA . PRO A 1 99 ? 8.288 20.090 4.044 1.00 92.06 99 PRO A CA 1
ATOM 756 C C . PRO A 1 99 ? 8.942 19.631 2.732 1.00 92.06 99 PRO A C 1
ATOM 758 O O . PRO A 1 99 ? 9.785 18.743 2.722 1.00 92.06 99 PRO A O 1
ATOM 761 N N . LYS A 1 100 ? 8.620 20.290 1.612 1.00 92.94 100 LYS A N 1
ATOM 762 C CA . LYS A 1 100 ? 9.182 19.965 0.280 1.00 92.94 100 LYS A CA 1
ATOM 763 C C . LYS A 1 100 ? 10.707 20.099 0.184 1.00 92.94 100 LYS A C 1
ATOM 765 O O . LYS A 1 100 ? 11.304 19.577 -0.753 1.00 92.94 100 LYS A O 1
ATOM 770 N N . THR A 1 101 ? 11.309 20.849 1.103 1.00 94.00 101 THR A N 1
ATOM 771 C CA . THR A 1 101 ? 12.760 21.023 1.229 1.00 94.00 101 THR A CA 1
ATOM 772 C C . THR A 1 101 ? 13.445 19.812 1.859 1.00 94.00 101 THR A C 1
ATOM 774 O O . THR A 1 101 ? 14.662 19.700 1.766 1.00 94.00 101 THR A O 1
ATOM 777 N N . ASP A 1 102 ? 12.688 18.919 2.500 1.00 90.94 102 ASP A N 1
ATOM 778 C CA . ASP A 1 102 ? 13.184 17.661 3.050 1.00 90.94 102 ASP A CA 1
ATOM 779 C C . ASP A 1 102 ? 13.108 16.557 1.973 1.00 90.94 102 ASP A C 1
ATOM 781 O O . ASP A 1 102 ? 12.030 16.332 1.409 1.00 90.94 102 ASP A O 1
ATOM 785 N N . PRO A 1 103 ? 14.204 15.837 1.664 1.00 90.06 103 PRO A N 1
ATOM 786 C CA . PRO A 1 103 ? 14.188 14.733 0.701 1.00 90.06 103 PRO A CA 1
ATOM 787 C C . PRO A 1 103 ? 13.172 13.629 1.037 1.00 90.06 103 PRO A C 1
ATOM 789 O O . PRO A 1 103 ? 12.589 13.023 0.133 1.00 90.06 103 PRO A O 1
ATOM 792 N N . GLY A 1 104 ? 12.898 13.405 2.325 1.00 90.06 104 GLY A N 1
ATOM 793 C CA . GLY A 1 104 ? 11.896 12.463 2.816 1.00 90.06 104 GLY A CA 1
ATOM 794 C C . GLY A 1 104 ? 10.474 12.785 2.349 1.00 90.06 104 GLY A C 1
ATOM 795 O O . GLY A 1 104 ? 9.625 11.895 2.329 1.00 90.06 104 GLY A O 1
ATOM 796 N N . TYR A 1 105 ? 10.209 14.010 1.875 1.00 91.00 105 TYR A N 1
ATOM 797 C CA . TYR A 1 105 ? 8.948 14.390 1.227 1.00 91.00 105 TYR A CA 1
ATOM 798 C C . TYR A 1 105 ? 8.555 13.469 0.061 1.00 91.00 105 TYR A C 1
ATOM 800 O O . TYR A 1 105 ? 7.367 13.253 -0.210 1.00 91.00 105 TYR A O 1
ATOM 808 N N . TYR A 1 106 ? 9.549 12.933 -0.649 1.00 92.19 106 TYR A N 1
ATOM 809 C CA . TYR A 1 106 ? 9.346 12.089 -1.825 1.00 92.19 106 TYR A CA 1
ATOM 810 C C . TYR A 1 106 ? 9.212 10.602 -1.482 1.00 92.19 106 TYR A C 1
ATOM 812 O O . TYR A 1 106 ? 8.892 9.801 -2.363 1.00 92.19 106 TYR A O 1
ATOM 820 N N . PHE A 1 107 ? 9.369 10.226 -0.209 1.00 95.00 107 PHE A N 1
ATOM 821 C CA . PHE A 1 107 ? 9.129 8.866 0.253 1.00 95.00 107 PHE A CA 1
ATOM 822 C C . PHE A 1 107 ? 7.621 8.566 0.244 1.00 95.00 107 PHE A C 1
ATOM 824 O O . PHE A 1 107 ? 6.854 8.962 1.129 1.00 95.00 107 PHE A O 1
ATOM 831 N N . ARG A 1 108 ? 7.170 7.877 -0.812 1.00 96.06 108 ARG A N 1
ATOM 832 C CA . ARG A 1 108 ? 5.747 7.626 -1.092 1.00 96.06 108 ARG A CA 1
ATOM 833 C C . ARG A 1 108 ? 5.004 6.899 0.030 1.00 96.06 108 ARG A C 1
ATOM 835 O O . ARG A 1 108 ? 3.858 7.298 0.261 1.00 96.06 108 ARG A O 1
ATOM 842 N N . PRO A 1 109 ? 5.582 5.906 0.739 1.00 97.31 109 PRO A N 1
ATOM 843 C CA . PRO A 1 109 ? 4.908 5.254 1.857 1.00 97.31 109 PRO A CA 1
ATOM 844 C C . PRO A 1 109 ? 4.542 6.234 2.971 1.00 97.31 109 PRO A C 1
ATOM 846 O O . PRO A 1 109 ? 3.406 6.210 3.436 1.00 97.31 109 PRO A O 1
ATOM 849 N N . HIS A 1 110 ? 5.437 7.160 3.329 1.00 96.56 110 HIS A N 1
ATOM 850 C CA . HIS A 1 110 ? 5.138 8.175 4.339 1.00 96.56 110 HIS A CA 1
ATOM 851 C C . HIS A 1 110 ? 3.981 9.066 3.888 1.00 96.56 110 HIS A C 1
ATOM 853 O O . HIS A 1 110 ? 2.920 9.104 4.510 1.00 96.56 110 HIS A O 1
ATOM 859 N N . LYS A 1 111 ? 4.137 9.716 2.737 1.00 94.38 111 LYS A N 1
ATOM 860 C CA . LYS A 1 111 ? 3.145 10.671 2.243 1.00 94.38 111 LYS A CA 1
ATOM 861 C C . LYS A 1 111 ? 1.777 10.041 1.980 1.00 94.38 111 LYS A C 1
ATOM 863 O O . LYS A 1 111 ? 0.743 10.638 2.264 1.00 94.38 111 LYS A O 1
ATOM 868 N N . THR A 1 112 ? 1.760 8.858 1.376 1.00 96.31 112 THR A N 1
ATOM 869 C CA . THR A 1 112 ? 0.527 8.221 0.903 1.00 96.31 112 THR A CA 1
ATOM 870 C C . THR A 1 112 ? -0.130 7.426 2.021 1.00 96.31 112 THR A C 1
ATOM 872 O O . THR A 1 112 ? -1.271 7.708 2.375 1.00 96.31 112 THR A O 1
ATOM 875 N N . ILE A 1 113 ? 0.589 6.454 2.583 1.00 97.69 113 ILE A N 1
ATOM 876 C CA . ILE A 1 113 ? 0.022 5.463 3.498 1.00 97.69 113 ILE A CA 1
ATOM 877 C C . ILE A 1 113 ? -0.142 6.075 4.887 1.00 97.69 113 ILE A C 1
ATOM 879 O O . ILE A 1 113 ? -1.252 6.067 5.410 1.00 97.69 113 ILE A O 1
ATOM 883 N N . LEU A 1 114 ? 0.920 6.675 5.437 1.00 97.62 114 LEU A N 1
ATOM 884 C CA . LEU A 1 114 ? 0.908 7.159 6.821 1.00 97.62 114 LEU A CA 1
ATOM 885 C C . LEU A 1 114 ? 0.139 8.468 7.016 1.00 97.62 114 LEU A C 1
ATOM 887 O O . LEU A 1 114 ? -0.431 8.673 8.081 1.00 97.62 114 LEU A O 1
ATOM 891 N N . VAL A 1 115 ? 0.127 9.348 6.011 1.00 96.81 115 VAL A N 1
ATOM 892 C CA . VAL A 1 115 ? -0.490 10.680 6.128 1.00 96.81 115 VAL A CA 1
ATOM 893 C C . VAL A 1 115 ? -1.816 10.756 5.370 1.00 96.81 115 VAL A C 1
ATOM 895 O O . VAL A 1 115 ? -2.879 10.903 5.965 1.00 96.81 115 VAL A O 1
ATOM 898 N N . ARG A 1 116 ? -1.788 10.659 4.035 1.00 96.06 116 ARG A N 1
ATOM 899 C CA . ARG A 1 116 ? -2.949 11.021 3.203 1.00 96.06 116 ARG A CA 1
ATOM 900 C C . ARG A 1 116 ? -4.127 10.066 3.318 1.00 96.06 116 ARG A C 1
ATOM 902 O O . ARG A 1 116 ? -5.264 10.523 3.356 1.00 96.06 116 ARG A O 1
ATOM 909 N N . THR A 1 117 ? -3.895 8.752 3.307 1.00 96.25 117 THR A N 1
ATOM 910 C CA . THR A 1 117 ? -5.026 7.809 3.241 1.00 96.25 117 THR A CA 1
ATOM 911 C C . THR A 1 117 ? -5.829 7.726 4.535 1.00 96.25 117 THR A C 1
ATOM 913 O O . THR A 1 117 ? -7.020 7.429 4.468 1.00 96.25 117 THR A O 1
ATOM 916 N N . VAL A 1 118 ? -5.222 8.069 5.671 1.00 96.81 118 VAL A N 1
ATOM 917 C CA . VAL A 1 118 ? -5.848 8.038 7.000 1.00 96.81 118 VAL A CA 1
ATOM 918 C C . VAL A 1 118 ? -6.372 9.401 7.471 1.00 96.81 118 VAL A C 1
ATOM 920 O O . VAL A 1 118 ? -7.033 9.465 8.498 1.00 96.81 118 VAL A O 1
ATOM 923 N N . ALA A 1 119 ? -6.149 10.484 6.715 1.00 94.62 119 ALA A N 1
ATOM 924 C CA . ALA A 1 119 ? -6.494 11.854 7.122 1.00 94.62 119 ALA A CA 1
ATOM 925 C C . ALA A 1 119 ? -7.981 12.075 7.478 1.00 94.62 119 ALA A C 1
ATOM 927 O O . ALA A 1 119 ? -8.296 12.966 8.260 1.00 94.62 119 ALA A O 1
ATOM 928 N N . ASP A 1 120 ? -8.883 11.247 6.942 1.00 91.12 120 ASP A N 1
ATOM 929 C CA . ASP A 1 120 ? -10.329 11.308 7.208 1.00 91.12 120 ASP A CA 1
ATOM 930 C C . ASP A 1 120 ? -10.759 10.518 8.465 1.00 91.12 120 ASP A C 1
ATOM 932 O O . ASP A 1 120 ? -11.955 10.296 8.677 1.00 91.12 120 ASP A O 1
ATOM 936 N N . GLY A 1 121 ? -9.796 10.079 9.285 1.00 92.12 121 GLY A N 1
ATOM 937 C CA . GLY A 1 121 ? -10.017 9.549 10.633 1.00 92.12 121 GLY A CA 1
ATOM 938 C C . GLY A 1 121 ? -9.437 8.161 10.925 1.00 92.12 121 GLY A C 1
ATOM 939 O O . GLY A 1 121 ? -9.790 7.584 11.945 1.00 92.12 121 GLY A O 1
ATOM 940 N N . GLY A 1 122 ? -8.586 7.615 10.059 1.00 96.31 122 GLY A N 1
ATOM 941 C CA . GLY A 1 122 ? -7.840 6.388 10.339 1.00 96.31 122 GLY A CA 1
ATOM 942 C C . GLY A 1 122 ? -6.581 6.651 11.168 1.00 96.31 122 GLY A C 1
ATOM 943 O O . GLY A 1 122 ? -6.221 7.794 11.440 1.00 96.31 122 GLY A O 1
ATOM 944 N N . GLU A 1 123 ? -5.858 5.582 11.492 1.00 97.50 123 GLU A N 1
ATOM 945 C CA . GLU A 1 123 ? -4.595 5.651 12.234 1.00 97.50 123 GLU A CA 1
ATOM 946 C C . GLU A 1 123 ? -3.445 5.044 11.436 1.00 97.50 123 GLU A C 1
ATOM 948 O O . GLU A 1 123 ? -3.628 4.140 10.615 1.00 97.50 123 GLU A O 1
ATOM 953 N N . SER A 1 124 ? -2.231 5.530 11.683 1.00 97.88 124 SER A N 1
ATOM 954 C CA . SER A 1 124 ? -1.035 5.025 11.020 1.00 97.88 124 SER A CA 1
ATOM 955 C C . SER A 1 124 ? 0.140 4.825 11.970 1.00 97.88 124 SER A C 1
ATOM 957 O O . SER A 1 124 ? 0.297 5.524 12.977 1.00 97.88 124 SER A O 1
ATOM 959 N N . TYR A 1 125 ? 0.977 3.843 11.632 1.00 97.69 125 TYR A N 1
ATOM 960 C CA . TYR A 1 125 ? 2.168 3.483 12.392 1.00 97.69 125 TYR A CA 1
ATOM 961 C C . TYR A 1 125 ? 3.373 3.314 11.475 1.00 97.69 125 TYR A C 1
ATOM 963 O O . TYR A 1 125 ? 3.287 2.718 10.400 1.00 97.69 125 TYR A O 1
ATOM 971 N N . TYR A 1 126 ? 4.521 3.805 11.929 1.00 97.69 126 TYR A N 1
ATOM 972 C CA . TYR A 1 126 ? 5.790 3.581 11.257 1.00 97.69 126 TYR A CA 1
ATOM 973 C C . TYR A 1 126 ? 6.680 2.673 12.093 1.00 97.69 126 TYR A C 1
ATOM 975 O O . TYR A 1 126 ? 6.922 2.953 13.266 1.00 97.69 126 TYR A O 1
ATOM 983 N N . VAL A 1 127 ? 7.171 1.597 11.485 1.00 97.44 127 VAL A N 1
ATOM 984 C CA . VAL A 1 127 ? 8.104 0.661 12.111 1.00 97.44 127 VAL A CA 1
ATOM 985 C C . VAL A 1 127 ? 9.401 0.684 11.313 1.00 97.44 127 VAL A C 1
ATOM 987 O O . VAL A 1 127 ? 9.506 0.073 10.252 1.00 97.44 127 VAL A O 1
ATOM 990 N N . CYS A 1 128 ? 10.388 1.406 11.839 1.00 96.81 128 CYS A N 1
ATOM 991 C CA . CYS A 1 128 ? 11.713 1.500 11.239 1.00 96.81 128 CYS A CA 1
ATOM 992 C C . CYS A 1 128 ? 12.573 0.311 11.687 1.00 96.81 128 CYS A C 1
ATOM 994 O O . CYS A 1 128 ? 12.926 0.220 12.864 1.00 96.81 128 CYS A O 1
ATOM 996 N N . GLY A 1 129 ? 12.917 -0.601 10.779 1.00 97.06 129 GLY A N 1
ATOM 997 C CA . GLY A 1 129 ? 13.776 -1.740 11.096 1.00 97.06 129 GLY A CA 1
ATOM 998 C C . GLY A 1 129 ? 13.757 -2.863 10.062 1.00 97.06 129 GLY A C 1
ATOM 999 O O . GLY A 1 129 ? 12.893 -2.943 9.195 1.00 97.06 129 GLY A O 1
ATOM 1000 N N . GLU A 1 130 ? 14.733 -3.760 10.185 1.00 97.81 130 GLU A N 1
ATOM 1001 C CA . GLU A 1 130 ? 14.899 -4.929 9.319 1.00 97.81 130 GLU A CA 1
ATOM 1002 C C . GLU A 1 130 ? 13.698 -5.881 9.413 1.00 97.81 130 GLU A C 1
ATOM 1004 O O . GLU A 1 130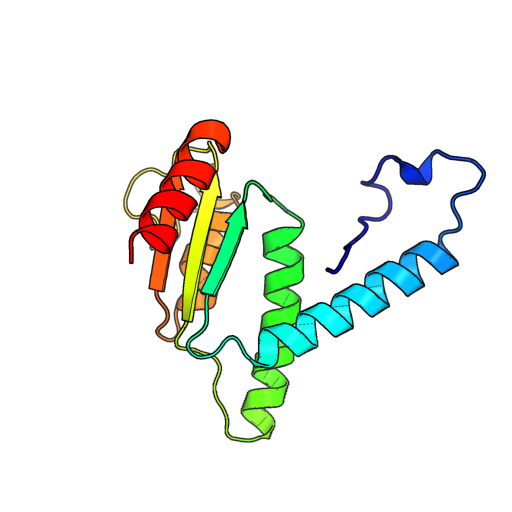 ? 13.324 -6.310 10.508 1.00 97.81 130 GLU A O 1
ATOM 1009 N N . HIS A 1 131 ? 13.170 -6.326 8.268 1.00 97.38 131 HIS A N 1
ATOM 1010 C CA . HIS A 1 131 ? 12.047 -7.279 8.209 1.00 97.38 131 HIS A CA 1
ATOM 1011 C C . HIS A 1 131 ? 12.307 -8.583 8.960 1.00 97.38 131 HIS A C 1
ATOM 1013 O O . HIS A 1 131 ? 11.382 -9.152 9.539 1.00 97.38 131 HIS A O 1
ATOM 1019 N N . ARG A 1 132 ? 13.573 -9.023 9.034 1.00 97.38 132 ARG A N 1
ATOM 1020 C CA . ARG A 1 132 ? 13.969 -10.205 9.822 1.00 97.38 132 ARG A CA 1
ATOM 1021 C C . ARG A 1 132 ? 13.633 -10.062 11.310 1.00 97.38 132 ARG A C 1
ATOM 1023 O O . ARG A 1 132 ? 13.471 -11.067 11.989 1.00 97.38 132 ARG A O 1
ATOM 1030 N N . ALA A 1 133 ? 13.597 -8.833 11.818 1.00 97.44 133 ALA A N 1
ATOM 1031 C CA . ALA A 1 133 ? 13.266 -8.534 13.202 1.00 97.44 133 ALA A CA 1
ATOM 1032 C C . ALA A 1 133 ? 11.786 -8.156 13.336 1.00 97.44 133 ALA A C 1
ATOM 1034 O O . ALA A 1 133 ? 11.098 -8.667 14.217 1.00 97.44 133 ALA A O 1
ATOM 1035 N N . THR A 1 134 ? 11.281 -7.295 12.451 1.00 97.56 134 THR A N 1
ATOM 1036 C CA . THR A 1 134 ? 9.948 -6.698 12.597 1.00 97.56 134 THR A CA 1
ATOM 1037 C C . THR A 1 134 ? 8.810 -7.669 12.277 1.00 97.56 134 THR A C 1
ATOM 1039 O O . THR A 1 134 ? 7.825 -7.695 13.015 1.00 97.56 134 THR A O 1
ATOM 1042 N N . ILE A 1 135 ? 8.940 -8.517 11.248 1.00 97.06 135 ILE A N 1
ATOM 1043 C CA . ILE A 1 135 ? 7.884 -9.471 10.867 1.00 97.06 135 ILE A CA 1
ATOM 1044 C C . ILE A 1 135 ? 7.703 -10.562 11.938 1.00 97.06 135 ILE A C 1
ATOM 1046 O O . ILE A 1 135 ? 6.571 -10.749 12.391 1.00 97.06 135 ILE A O 1
ATOM 1050 N N . PRO A 1 136 ? 8.760 -11.254 12.423 1.00 97.25 136 PRO A N 1
ATOM 1051 C CA . PRO A 1 136 ? 8.589 -12.249 13.482 1.00 97.25 136 PRO A CA 1
ATOM 1052 C C . PRO A 1 136 ? 8.123 -11.648 14.811 1.00 97.25 136 PRO A C 1
ATOM 1054 O O . PRO A 1 136 ? 7.391 -12.306 15.548 1.00 97.25 136 PRO A O 1
ATOM 1057 N N . ALA A 1 137 ? 8.525 -10.411 15.129 1.00 96.88 137 ALA A N 1
ATOM 1058 C CA . ALA A 1 137 ? 8.042 -9.713 16.318 1.00 96.88 137 ALA A CA 1
ATOM 1059 C C . ALA A 1 137 ? 6.537 -9.420 16.227 1.00 96.88 137 ALA A C 1
ATOM 1061 O O . ALA A 1 137 ? 5.806 -9.725 17.167 1.00 96.88 137 ALA A O 1
ATOM 1062 N N . LEU A 1 138 ? 6.063 -8.902 15.086 1.00 96.12 138 LEU A N 1
ATOM 1063 C CA . LEU A 1 138 ? 4.635 -8.686 14.845 1.00 96.12 138 LEU A CA 1
ATOM 1064 C C . LEU A 1 138 ? 3.852 -9.999 14.951 1.00 96.12 138 LEU A C 1
ATOM 1066 O O . LEU A 1 138 ? 2.848 -10.052 15.655 1.00 96.12 138 LEU A O 1
ATOM 1070 N N . TRP A 1 139 ? 4.325 -11.060 14.291 1.00 96.69 139 TRP A N 1
ATOM 1071 C CA . TRP A 1 139 ? 3.690 -12.377 14.353 1.00 96.69 139 TRP A CA 1
ATOM 1072 C C . TRP A 1 139 ? 3.562 -12.882 15.791 1.00 96.69 139 TRP A C 1
ATOM 1074 O O . TRP A 1 139 ? 2.482 -13.297 16.198 1.00 96.69 139 TRP A O 1
ATOM 1084 N N . ARG A 1 140 ? 4.640 -12.798 16.577 1.00 97.31 140 ARG A N 1
ATOM 1085 C CA . ARG A 1 140 ? 4.650 -13.230 17.978 1.00 97.31 140 ARG A CA 1
ATOM 1086 C C . ARG A 1 140 ? 3.595 -12.499 18.808 1.00 97.31 140 ARG A C 1
ATOM 1088 O O . ARG A 1 140 ? 2.795 -13.146 19.469 1.00 97.31 140 ARG A O 1
ATOM 1095 N N . LEU A 1 141 ? 3.540 -11.171 18.701 1.00 95.81 141 LEU A N 1
ATOM 1096 C CA . LEU A 1 141 ? 2.564 -10.349 19.425 1.00 95.81 141 LEU A CA 1
ATOM 1097 C C . LEU A 1 141 ? 1.109 -10.633 19.023 1.00 95.81 141 LEU A C 1
ATOM 1099 O O . LEU A 1 141 ? 0.201 -10.395 19.817 1.00 95.81 141 LEU A O 1
ATOM 1103 N N . LEU A 1 142 ? 0.876 -11.099 17.793 1.00 94.69 142 LEU A N 1
ATOM 1104 C CA . LEU A 1 142 ? -0.453 -11.481 17.315 1.00 94.69 142 LEU A CA 1
ATOM 1105 C C . LEU A 1 142 ? -0.834 -12.912 17.710 1.00 94.69 142 LEU A C 1
ATOM 1107 O O . LEU A 1 142 ? -2.004 -13.156 17.971 1.00 94.69 142 LEU A O 1
ATOM 1111 N N . ALA A 1 143 ? 0.127 -13.837 17.739 1.00 95.12 143 ALA A N 1
ATOM 1112 C CA . ALA A 1 143 ? -0.099 -15.251 18.042 1.00 95.12 143 ALA A CA 1
ATOM 1113 C C . ALA A 1 143 ? -0.179 -15.555 19.549 1.00 95.12 143 ALA A C 1
ATOM 1115 O O . ALA A 1 143 ? -0.722 -16.584 19.933 1.00 95.12 143 ALA A O 1
ATOM 1116 N N . GLU A 1 144 ? 0.380 -14.685 20.393 1.00 90.12 144 GLU A N 1
ATOM 1117 C CA . GLU A 1 144 ? 0.316 -14.781 21.860 1.00 90.12 144 GLU A CA 1
ATOM 1118 C C . GLU A 1 144 ? -0.943 -14.117 22.458 1.00 90.12 144 GLU A C 1
ATOM 1120 O O . GLU A 1 144 ? -1.085 -14.049 23.680 1.00 90.12 144 GLU A O 1
ATOM 1125 N N . ARG A 1 145 ? -1.848 -13.617 21.609 1.00 55.75 145 ARG A N 1
ATOM 1126 C CA . ARG A 1 145 ? -3.181 -13.128 21.987 1.00 55.75 145 ARG A CA 1
ATOM 1127 C C . ARG A 1 145 ? -4.227 -14.223 21.849 1.00 55.75 145 ARG A C 1
ATOM 1129 O O . ARG A 1 145 ? -5.153 -14.214 22.687 1.00 55.75 145 ARG A O 1
#

Radius of gyration: 16.85 Å; chains: 1; bounding box: 39×36×47 Å

Foldseek 3Di:
DADADDVVPDPCVPDPPDDPVVNVVRNVVSLVVVLVVLLPQAQHEEEAEADQPCRLVSVQVSNVVSQVVCVVVVHHRAEHEYEYEEQDDDPDDLQDQDDPVDPCNSRRCSPRGNHDRNVSPYHYYYHHDDCVPPVVVVVVVVVVD

pLDDT: mean 95.59, std 4.23, range [55.75, 98.69]

Sequence (145 aa):
MTVHAGIGYDILHEHPNCDGASLGAASYRDFLIFARTVERLEGGVLLNFGSAIMGPEVYLKALAMARNVAHQEGRAIRQFTTAVFDLVPIHGDPRKELPKTDPGYYFRPHKTILVRTVADGGESYYVCGEHRATIPALWRLLAER